Protein AF-A0A848D9I0-F1 (afdb_monomer)

Mean predicted aligned error: 2.45 Å

pLDDT: mean 94.78, std 2.14, range [82.56, 97.38]

InterPro domains:
  IPR008218 ATPase, V1 complex, subunit F [PF01990] (4-48)
  IPR036906 ATPase, V1 complex, subunit F superfamily [G3DSA:3.40.50.10580] (1-48)
  IPR036906 ATPase, V1 complex, subunit F superfamily [SSF159468] (3-48)

Structure (mmCIF, N/CA/C/O backbone):
data_AF-A0A848D9I0-F1
#
_entry.id   AF-A0A848D9I0-F1
#
loop_
_atom_site.group_PDB
_atom_site.id
_atom_site.type_symbol
_atom_site.label_atom_id
_atom_site.label_alt_id
_atom_site.label_comp_id
_atom_site.label_asym_id
_atom_site.label_entity_id
_atom_site.label_seq_id
_atom_site.pdbx_PDB_ins_code
_atom_site.Cartn_x
_atom_site.Cartn_y
_atom_site.Cartn_z
_atom_site.occupancy
_atom_site.B_iso_or_equiv
_atom_site.auth_seq_id
_atom_site.auth_comp_id
_atom_site.auth_asym_id
_atom_site.auth_atom_id
_atom_site.pdbx_PDB_model_num
ATOM 1 N N . MET A 1 1 ? -7.060 0.600 11.588 1.00 82.56 1 MET A N 1
ATOM 2 C CA . MET A 1 1 ? -6.368 -0.652 11.237 1.00 82.56 1 MET A CA 1
ATOM 3 C C . MET A 1 1 ? -6.993 -1.147 9.950 1.00 82.56 1 MET A C 1
ATOM 5 O O . MET A 1 1 ? -8.122 -1.619 9.965 1.00 82.56 1 MET A O 1
ATOM 9 N N . GLU A 1 2 ? -6.321 -0.892 8.839 1.00 92.25 2 GLU A N 1
ATOM 10 C CA . GLU A 1 2 ? -6.823 -1.097 7.483 1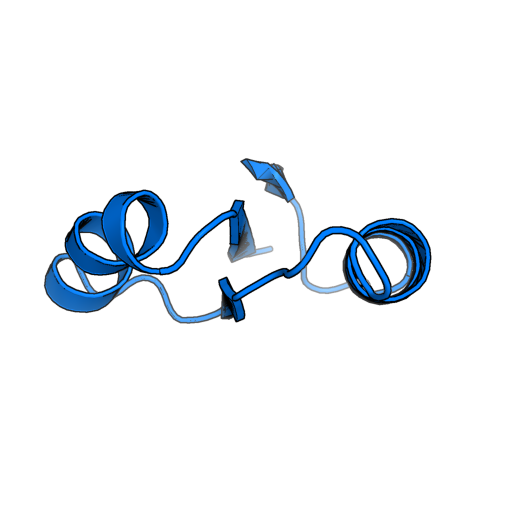.00 92.25 2 GLU A CA 1
ATOM 11 C C . GLU A 1 2 ? -5.905 -2.044 6.701 1.00 92.25 2 GLU A C 1
ATOM 13 O O . GLU A 1 2 ? -4.741 -2.245 7.064 1.00 92.25 2 GLU A O 1
ATOM 18 N N . LEU A 1 3 ? -6.452 -2.621 5.631 1.00 94.88 3 LEU A N 1
ATOM 19 C CA . LEU A 1 3 ? -5.716 -3.400 4.641 1.00 94.88 3 LEU A CA 1
ATOM 20 C C . LEU A 1 3 ? -5.131 -2.453 3.589 1.00 94.88 3 LEU A C 1
ATOM 22 O O . LEU A 1 3 ? -5.880 -1.672 2.994 1.00 94.88 3 LEU A O 1
ATOM 26 N N . ALA A 1 4 ? -3.827 -2.560 3.346 1.00 97.00 4 ALA A N 1
ATOM 27 C CA . ALA A 1 4 ? -3.153 -1.951 2.211 1.00 97.00 4 ALA A CA 1
ATOM 28 C C . ALA A 1 4 ? -2.732 -3.022 1.200 1.00 97.00 4 ALA A C 1
ATOM 30 O O . ALA A 1 4 ? -2.260 -4.087 1.588 1.00 97.00 4 ALA A O 1
ATOM 31 N N . VAL A 1 5 ? -2.894 -2.728 -0.087 1.00 97.38 5 VAL A N 1
ATOM 32 C CA . VAL A 1 5 ? -2.493 -3.610 -1.187 1.00 97.38 5 VAL A CA 1
ATOM 33 C C . VAL A 1 5 ? -1.480 -2.873 -2.046 1.00 97.38 5 VAL A C 1
ATOM 35 O O . VAL A 1 5 ? -1.774 -1.770 -2.515 1.00 97.38 5 VAL A O 1
ATOM 38 N N . VAL A 1 6 ? -0.304 -3.463 -2.244 1.00 96.38 6 VAL A N 1
ATOM 39 C CA . VAL A 1 6 ? 0.795 -2.879 -3.023 1.00 96.38 6 VAL A CA 1
ATOM 40 C C . VAL A 1 6 ? 1.178 -3.855 -4.129 1.00 96.38 6 VAL A C 1
ATOM 42 O O . VAL A 1 6 ? 1.689 -4.936 -3.865 1.00 96.38 6 VAL A O 1
ATOM 45 N N . GLY A 1 7 ? 0.947 -3.491 -5.387 1.00 96.06 7 GLY A N 1
ATOM 46 C CA . GLY A 1 7 ? 1.244 -4.394 -6.499 1.00 96.06 7 GLY A CA 1
ATOM 47 C C . GLY A 1 7 ? 1.106 -3.742 -7.865 1.00 96.06 7 GLY A C 1
ATOM 48 O O . GLY A 1 7 ? 0.820 -2.554 -7.979 1.00 96.06 7 GLY A O 1
ATOM 49 N N . GLN A 1 8 ? 1.319 -4.521 -8.923 1.00 95.69 8 GLN A N 1
ATOM 50 C CA . GLN A 1 8 ? 1.084 -4.048 -10.288 1.00 95.69 8 GLN A CA 1
ATOM 51 C C . GLN A 1 8 ? -0.413 -3.808 -10.535 1.00 95.69 8 GLN A C 1
ATOM 53 O O . GLN A 1 8 ? -1.262 -4.465 -9.930 1.00 95.69 8 GLN A O 1
ATOM 58 N N . SER A 1 9 ? -0.750 -2.911 -11.464 1.00 93.50 9 SER A N 1
ATOM 59 C CA . SER A 1 9 ? -2.139 -2.483 -11.693 1.00 93.50 9 SER A CA 1
ATOM 60 C C . SER A 1 9 ? -3.115 -3.614 -12.023 1.00 93.50 9 SER A C 1
ATOM 62 O O . 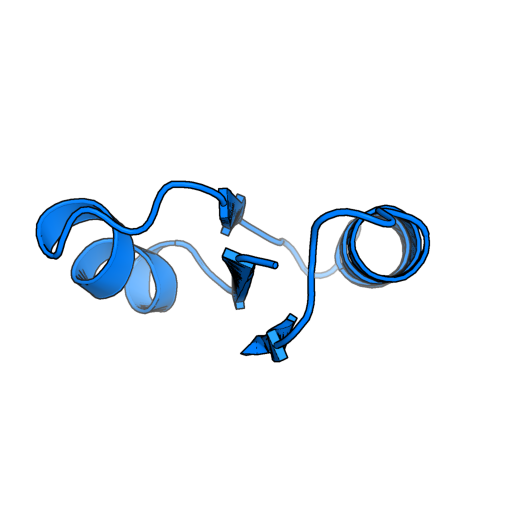SER A 1 9 ? -4.280 -3.549 -11.635 1.00 93.50 9 SER A O 1
ATOM 64 N N . GLU A 1 10 ? -2.659 -4.675 -12.693 1.00 93.50 10 GLU A N 1
ATOM 65 C CA . GLU A 1 10 ? -3.501 -5.844 -12.977 1.00 93.50 10 GLU A CA 1
ATOM 66 C C . GLU A 1 10 ? -3.863 -6.624 -11.704 1.00 93.50 10 GLU A C 1
ATOM 68 O O . GLU A 1 10 ? -4.994 -7.085 -11.556 1.00 93.50 10 GLU A O 1
ATOM 73 N N . PHE A 1 11 ? -2.933 -6.718 -10.749 1.00 94.38 11 PHE A N 1
ATOM 74 C CA . PHE A 1 11 ? -3.155 -7.368 -9.457 1.00 94.38 11 PHE A CA 1
ATOM 75 C C . PHE A 1 11 ? -4.076 -6.537 -8.557 1.00 94.38 11 PHE A C 1
ATOM 77 O O . PHE A 1 11 ? -5.001 -7.060 -7.932 1.00 94.38 11 PHE A O 1
ATOM 84 N N . THR A 1 12 ? -3.859 -5.222 -8.509 1.00 96.00 12 THR A N 1
ATOM 85 C CA . THR A 1 12 ? -4.574 -4.327 -7.590 1.00 96.00 12 THR A CA 1
ATOM 86 C C . THR A 1 12 ? -6.017 -4.038 -8.014 1.00 96.00 12 THR A C 1
ATOM 88 O O . THR A 1 12 ? -6.839 -3.633 -7.184 1.00 96.00 12 THR A O 1
ATOM 91 N N . LEU A 1 13 ? -6.358 -4.263 -9.288 1.00 95.62 13 LEU A N 1
ATOM 92 C CA . LEU A 1 13 ? -7.679 -3.986 -9.853 1.00 95.62 13 LEU A CA 1
ATOM 9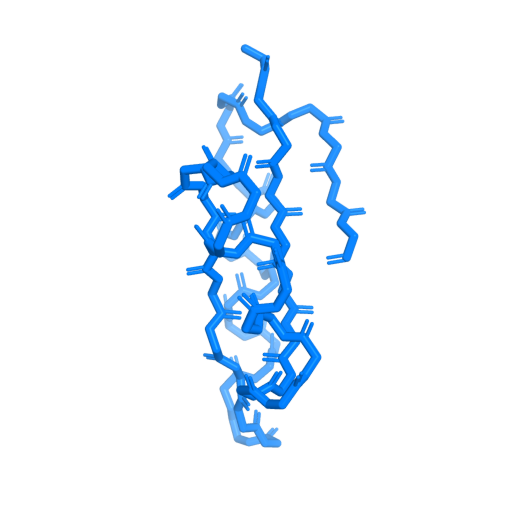3 C C . LEU A 1 13 ? -8.807 -4.683 -9.080 1.00 95.62 13 LEU A C 1
ATOM 95 O O . LEU A 1 13 ? -9.797 -4.042 -8.725 1.00 95.62 13 LEU A O 1
ATOM 99 N N . GLY A 1 14 ? -8.642 -5.971 -8.766 1.00 95.44 14 GLY A N 1
ATOM 100 C CA . GLY A 1 14 ? -9.651 -6.744 -8.036 1.00 95.44 14 GLY A CA 1
ATOM 101 C C . GLY A 1 14 ? -9.936 -6.179 -6.643 1.00 95.44 14 GLY A C 1
ATOM 102 O O . GLY A 1 14 ? -11.093 -6.060 -6.244 1.00 95.44 14 GLY A O 1
ATOM 103 N N . PHE A 1 15 ? -8.897 -5.741 -5.930 1.00 95.94 15 PHE A N 1
ATOM 104 C CA . PHE A 1 15 ? -9.027 -5.141 -4.600 1.00 95.94 15 PHE A CA 1
ATOM 105 C C . PHE A 1 15 ? -9.733 -3.787 -4.645 1.00 95.94 15 PHE A C 1
ATOM 107 O O . PHE A 1 15 ? -10.559 -3.488 -3.782 1.00 95.94 15 PHE A O 1
ATOM 114 N N . ARG A 1 16 ? -9.464 -2.993 -5.685 1.00 94.50 16 ARG A N 1
ATOM 115 C CA . ARG A 1 16 ? -10.160 -1.723 -5.917 1.00 94.50 16 ARG A CA 1
ATOM 116 C C . ARG A 1 16 ? -11.652 -1.937 -6.158 1.00 94.50 16 ARG A C 1
ATOM 118 O O . ARG A 1 16 ? -12.472 -1.258 -5.548 1.00 94.50 16 ARG A O 1
ATOM 125 N N . LEU A 1 17 ? -12.003 -2.921 -6.985 1.00 96.06 17 LEU A N 1
ATOM 126 C CA . LEU A 1 17 ? -13.397 -3.297 -7.245 1.00 96.06 17 LEU A CA 1
ATOM 127 C C . LEU A 1 17 ? -14.089 -3.872 -6.001 1.00 96.06 17 LEU A C 1
ATOM 129 O O . LEU A 1 17 ? -15.277 -3.637 -5.799 1.00 96.06 17 LEU A O 1
ATOM 133 N N . ALA A 1 18 ? -13.345 -4.570 -5.143 1.00 95.56 18 ALA A N 1
ATOM 134 C CA . ALA A 1 18 ? -13.829 -5.075 -3.859 1.00 95.56 18 ALA A CA 1
ATOM 135 C C . ALA A 1 18 ? -13.969 -3.986 -2.772 1.00 95.56 18 ALA A C 1
ATOM 137 O O . ALA A 1 18 ? -14.426 -4.280 -1.669 1.00 95.56 18 ALA A O 1
ATOM 138 N N . GLY A 1 19 ? -13.592 -2.734 -3.061 1.00 94.69 19 GLY A N 1
ATOM 139 C CA . GLY A 1 19 ? -13.746 -1.602 -2.144 1.00 94.69 19 GLY A CA 1
ATOM 140 C C . GLY A 1 19 ? -12.610 -1.431 -1.132 1.00 94.69 19 GLY A C 1
ATOM 141 O O . GLY A 1 19 ? -12.785 -0.732 -0.131 1.00 94.69 19 GLY A O 1
ATOM 142 N N . VAL A 1 20 ? -11.441 -2.037 -1.367 1.00 95.06 20 VAL A N 1
ATOM 143 C CA . VAL A 1 20 ? -10.247 -1.773 -0.551 1.00 95.06 20 VAL A CA 1
ATOM 144 C C . VAL A 1 20 ? -9.800 -0.329 -0.765 1.00 95.06 20 VAL A C 1
ATOM 146 O O . VAL A 1 20 ? -9.647 0.130 -1.895 1.00 95.06 20 VAL A O 1
ATOM 149 N N . LYS A 1 21 ? -9.597 0.400 0.337 1.00 92.06 21 LYS A N 1
ATOM 150 C CA . LYS A 1 21 ? -9.314 1.842 0.303 1.00 92.06 21 LYS A CA 1
ATOM 151 C C . LYS A 1 21 ? -7.853 2.168 0.007 1.00 92.06 21 LYS A C 1
ATOM 153 O O . LYS A 1 21 ? -7.581 3.108 -0.733 1.00 92.06 21 LYS A O 1
ATOM 158 N N . LYS A 1 22 ? -6.915 1.421 0.598 1.00 94.75 22 LYS A N 1
ATOM 159 C CA . LYS A 1 22 ? -5.475 1.669 0.458 1.00 94.75 22 LYS A CA 1
ATOM 160 C C . LYS A 1 22 ? -4.894 0.733 -0.593 1.00 94.75 22 LYS A C 1
ATOM 162 O O . LYS A 1 22 ? -4.483 -0.378 -0.288 1.00 94.75 22 LYS A O 1
ATOM 167 N N . VAL A 1 23 ? -4.924 1.172 -1.845 1.00 96.81 23 VAL A N 1
ATOM 168 C CA . VAL A 1 23 ? -4.435 0.401 -2.990 1.00 96.81 23 VAL A CA 1
ATOM 169 C C . VAL A 1 23 ? -3.397 1.233 -3.730 1.00 96.81 23 VAL A C 1
ATOM 171 O O . VAL A 1 23 ? -3.703 2.338 -4.181 1.00 96.81 23 VAL A O 1
ATOM 174 N N . TYR A 1 24 ? -2.185 0.701 -3.846 1.00 96.00 24 TYR A N 1
ATOM 175 C CA . TYR A 1 24 ? -1.032 1.388 -4.414 1.00 96.00 24 TYR A CA 1
ATOM 176 C C . TYR A 1 24 ? -0.483 0.599 -5.597 1.00 96.00 24 TYR A C 1
ATOM 178 O O . TYR A 1 24 ? -0.137 -0.576 -5.466 1.00 96.00 24 TYR A O 1
ATOM 186 N N .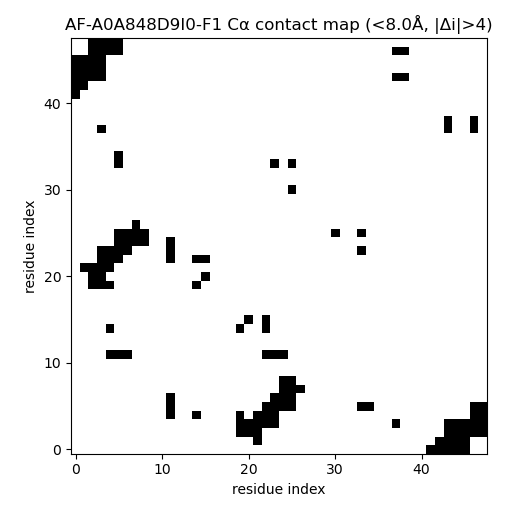 ASP A 1 25 ? -0.401 1.265 -6.746 1.00 96.38 25 ASP A N 1
ATOM 187 C CA . 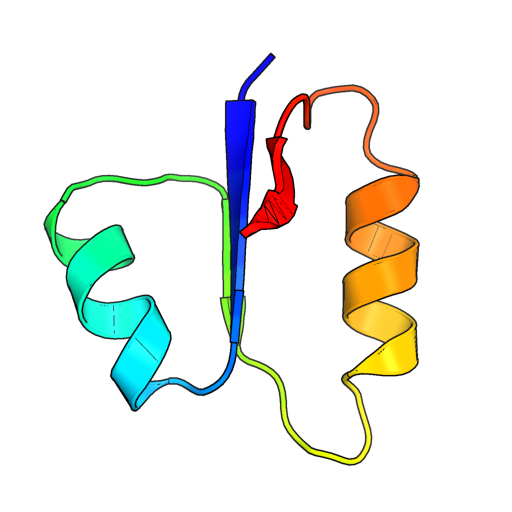ASP A 1 25 ? 0.226 0.699 -7.932 1.00 96.38 25 ASP A CA 1
ATOM 188 C C . ASP A 1 25 ? 1.727 0.938 -7.898 1.00 96.38 25 ASP A C 1
ATOM 190 O O . ASP A 1 25 ? 2.174 2.061 -7.652 1.00 96.38 25 ASP A O 1
ATOM 194 N N . ILE A 1 26 ? 2.491 -0.112 -8.177 1.00 96.56 26 ILE A N 1
ATOM 195 C CA . ILE A 1 26 ? 3.948 -0.048 -8.261 1.00 96.56 26 ILE A CA 1
ATOM 196 C C . ILE A 1 26 ? 4.458 -0.334 -9.672 1.00 96.56 26 ILE A C 1
ATOM 198 O O . ILE A 1 26 ? 3.868 -1.092 -10.445 1.00 96.56 26 ILE A O 1
ATOM 202 N N . THR A 1 27 ? 5.608 0.254 -9.959 1.00 94.44 27 THR A N 1
ATOM 203 C CA . THR A 1 27 ? 6.547 -0.106 -11.016 1.00 94.44 27 THR A CA 1
ATOM 204 C C . THR A 1 27 ? 7.851 -0.574 -10.366 1.00 94.44 27 THR A C 1
ATOM 206 O O . THR A 1 27 ? 8.057 -0.394 -9.163 1.00 94.44 27 THR A O 1
ATOM 209 N N . ASP A 1 28 ? 8.758 -1.154 -11.149 1.00 92.81 28 ASP A N 1
ATOM 210 C CA . ASP A 1 28 ? 10.041 -1.639 -10.621 1.00 92.81 28 ASP A CA 1
ATOM 211 C C . ASP A 1 28 ? 10.876 -0.514 -9.979 1.00 92.81 28 ASP A C 1
ATOM 213 O O . ASP A 1 28 ? 11.579 -0.740 -8.995 1.00 92.81 28 ASP A O 1
ATOM 217 N N . ASP A 1 29 ? 10.732 0.715 -10.480 1.00 95.38 29 ASP A N 1
ATOM 218 C CA . ASP A 1 29 ? 11.485 1.879 -10.008 1.00 95.38 29 ASP A CA 1
ATOM 219 C C . ASP A 1 29 ? 10.985 2.434 -8.663 1.00 95.38 29 ASP A C 1
ATOM 221 O O . ASP A 1 29 ? 11.760 3.036 -7.921 1.00 95.38 29 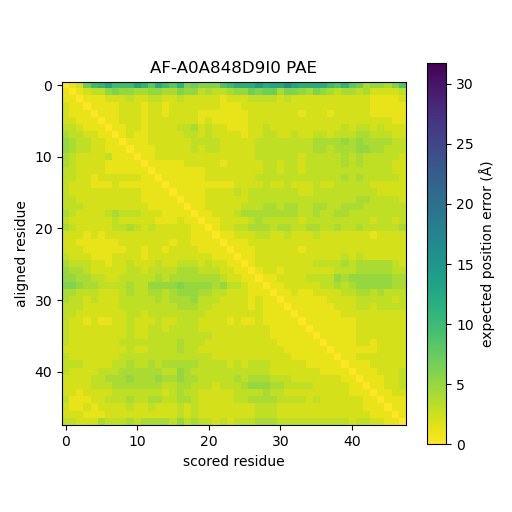ASP A O 1
ATOM 225 N N . ASN A 1 30 ? 9.699 2.258 -8.336 1.00 94.88 30 ASN A N 1
ATOM 226 C CA . ASN A 1 30 ? 9.069 2.892 -7.168 1.00 94.88 30 ASN A CA 1
ATOM 227 C C . ASN A 1 30 ? 8.644 1.902 -6.069 1.00 94.88 30 ASN A C 1
ATOM 229 O O . ASN A 1 30 ? 8.156 2.321 -5.016 1.00 94.88 30 ASN A O 1
ATOM 233 N N . LEU A 1 31 ? 8.849 0.598 -6.288 1.00 93.69 31 LEU A N 1
ATOM 234 C CA . LEU A 1 31 ? 8.434 -0.469 -5.377 1.00 93.69 31 LEU A CA 1
ATOM 235 C C . LEU A 1 31 ? 8.937 -0.229 -3.951 1.00 93.69 31 LEU A C 1
ATOM 237 O O . LEU A 1 31 ? 8.156 -0.267 -3.001 1.00 93.69 31 LEU A O 1
ATOM 241 N N . ILE A 1 32 ? 10.237 0.039 -3.796 1.00 95.00 32 ILE A N 1
ATOM 242 C CA . ILE A 1 32 ? 10.864 0.186 -2.475 1.00 95.00 32 ILE A CA 1
ATOM 243 C C . ILE A 1 32 ? 10.271 1.384 -1.730 1.00 95.00 32 ILE A C 1
ATOM 245 O O . ILE A 1 32 ? 9.919 1.269 -0.556 1.00 95.00 32 ILE A O 1
ATOM 249 N N . GLU A 1 33 ? 10.130 2.517 -2.416 1.00 96.69 33 GLU A N 1
ATOM 250 C CA . GLU A 1 33 ? 9.590 3.745 -1.837 1.00 96.69 33 GLU A CA 1
ATOM 251 C C . GLU A 1 33 ? 8.140 3.550 -1.373 1.00 96.69 33 GLU A C 1
ATOM 253 O O . GLU A 1 33 ? 7.792 3.882 -0.238 1.00 96.69 33 GLU A O 1
ATOM 258 N N . ILE A 1 34 ? 7.293 2.950 -2.213 1.00 95.88 34 ILE A N 1
ATOM 259 C CA . ILE A 1 34 ? 5.873 2.746 -1.903 1.00 95.88 34 ILE A CA 1
ATOM 260 C C . ILE A 1 34 ? 5.690 1.760 -0.748 1.00 95.88 34 ILE A C 1
ATOM 262 O O . ILE A 1 34 ? 4.877 2.010 0.150 1.00 95.88 34 ILE A O 1
ATOM 266 N N . VAL A 1 35 ? 6.463 0.672 -0.715 1.00 94.50 35 VAL A N 1
ATOM 267 C CA . VAL A 1 35 ? 6.418 -0.290 0.395 1.00 94.50 35 VAL A CA 1
ATOM 268 C C . VAL A 1 35 ? 6.846 0.380 1.701 1.00 94.50 35 VAL A C 1
ATOM 270 O O . VAL A 1 35 ? 6.141 0.260 2.704 1.00 94.50 35 VAL A O 1
ATOM 273 N N . GLN A 1 36 ? 7.942 1.146 1.698 1.00 95.75 36 GLN A N 1
ATOM 274 C CA . GLN A 1 36 ? 8.396 1.872 2.888 1.00 95.75 36 GLN A CA 1
ATOM 275 C C . GLN A 1 36 ? 7.355 2.883 3.372 1.00 95.75 36 GLN A C 1
ATOM 277 O O . GLN A 1 36 ? 7.050 2.929 4.563 1.00 95.75 36 GLN A O 1
ATOM 282 N N . ASN A 1 37 ? 6.766 3.664 2.469 1.00 95.75 37 ASN A N 1
ATOM 283 C CA . ASN A 1 37 ? 5.720 4.627 2.816 1.00 95.75 37 ASN A CA 1
ATOM 284 C C . ASN A 1 37 ? 4.483 3.940 3.414 1.00 95.75 37 ASN A C 1
ATOM 286 O O . ASN A 1 37 ? 3.883 4.448 4.362 1.00 95.75 37 ASN A O 1
ATOM 290 N N . THR A 1 38 ? 4.130 2.759 2.903 1.00 95.00 38 THR A N 1
ATOM 291 C CA . THR A 1 38 ? 3.003 1.966 3.409 1.00 95.00 38 THR A CA 1
A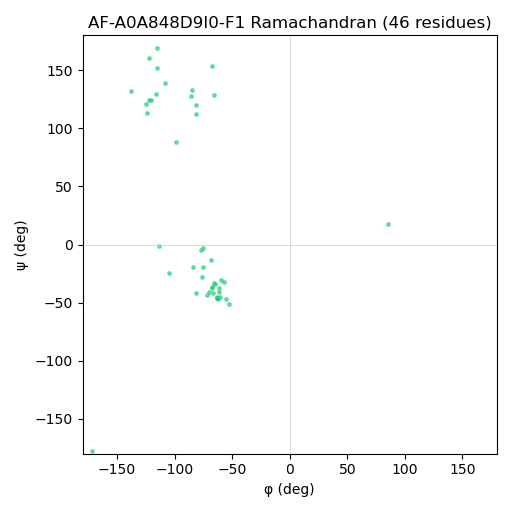TOM 292 C C . THR A 1 38 ? 3.300 1.393 4.796 1.00 95.00 38 THR A C 1
ATOM 294 O O . THR A 1 38 ? 2.437 1.451 5.669 1.00 95.00 38 THR A O 1
ATOM 297 N N . MET A 1 39 ? 4.525 0.913 5.040 1.00 93.81 39 MET A N 1
ATOM 298 C CA . MET A 1 39 ? 4.950 0.412 6.355 1.00 93.81 39 MET A CA 1
ATOM 299 C C . MET A 1 39 ? 4.987 1.498 7.434 1.00 93.81 39 MET A C 1
ATOM 301 O O . MET A 1 39 ? 4.690 1.217 8.592 1.00 93.81 39 MET A O 1
ATOM 305 N N . HIS A 1 40 ? 5.330 2.737 7.076 1.00 95.44 40 HIS A N 1
ATOM 306 C CA . HIS A 1 40 ? 5.323 3.860 8.019 1.00 95.44 40 HIS A CA 1
ATOM 307 C C . HIS A 1 40 ? 3.916 4.398 8.317 1.00 95.44 40 HIS A C 1
ATOM 309 O O . HIS A 1 40 ? 3.770 5.284 9.160 1.00 95.44 40 HIS A O 1
ATOM 315 N N . ASN A 1 41 ? 2.874 3.894 7.649 1.00 94.75 41 ASN A N 1
ATOM 316 C CA . ASN A 1 41 ? 1.511 4.344 7.878 1.00 94.75 41 ASN A CA 1
ATOM 317 C C . ASN A 1 41 ? 0.905 3.648 9.116 1.00 94.75 41 ASN A C 1
ATOM 319 O O . ASN A 1 41 ? 0.604 2.456 9.053 1.00 94.75 41 ASN A O 1
ATOM 323 N N . PRO A 1 42 ? 0.631 4.374 10.219 1.00 94.62 42 PRO A N 1
ATOM 324 C CA . PRO A 1 42 ? 0.139 3.771 11.461 1.00 94.62 42 PRO A CA 1
ATOM 325 C C . PRO A 1 42 ? -1.289 3.216 11.355 1.00 94.62 42 PRO A C 1
ATOM 327 O O . PRO A 1 42 ? -1.747 2.490 12.236 1.00 94.62 42 PRO A O 1
ATOM 330 N N . GLU A 1 43 ? -2.028 3.560 10.300 1.00 94.88 43 GLU A N 1
ATOM 331 C CA . GLU A 1 43 ? -3.378 3.047 10.084 1.00 94.88 43 GLU A CA 1
ATOM 332 C C . GLU A 1 43 ? -3.377 1.675 9.404 1.00 94.88 43 GLU A C 1
ATOM 334 O O . GLU A 1 43 ? -4.388 0.970 9.484 1.00 94.88 43 GLU A O 1
ATOM 339 N N . VAL A 1 44 ? -2.275 1.295 8.748 1.00 95.31 44 VAL A N 1
ATOM 340 C CA . VAL A 1 44 ? -2.128 0.029 8.023 1.00 95.31 44 VAL A CA 1
ATOM 341 C C . VAL A 1 44 ? -1.783 -1.081 9.009 1.00 95.31 44 VAL A C 1
ATOM 343 O O . VAL A 1 44 ? -0.779 -1.019 9.709 1.00 95.31 44 VAL A O 1
ATOM 346 N N . GLY A 1 45 ? -2.637 -2.102 9.074 1.00 94.19 45 GLY A N 1
ATOM 347 C CA . GLY A 1 45 ? -2.402 -3.285 9.909 1.00 94.19 45 GLY A CA 1
ATOM 348 C C . GLY A 1 45 ? -1.970 -4.516 9.119 1.00 94.19 45 GLY A C 1
ATOM 349 O O . GLY A 1 45 ? -1.340 -5.406 9.679 1.00 94.19 45 GLY A O 1
ATOM 350 N N . ILE A 1 46 ? -2.323 -4.579 7.833 1.00 94.50 46 ILE A N 1
ATOM 351 C CA . ILE A 1 46 ? -2.018 -5.700 6.940 1.00 94.50 46 ILE A CA 1
ATOM 352 C C . ILE A 1 46 ? -1.582 -5.123 5.595 1.00 94.50 46 ILE A C 1
ATOM 354 O O . ILE A 1 46 ? -2.266 -4.250 5.059 1.00 94.50 46 ILE A O 1
ATOM 358 N N . ILE A 1 47 ? -0.468 -5.625 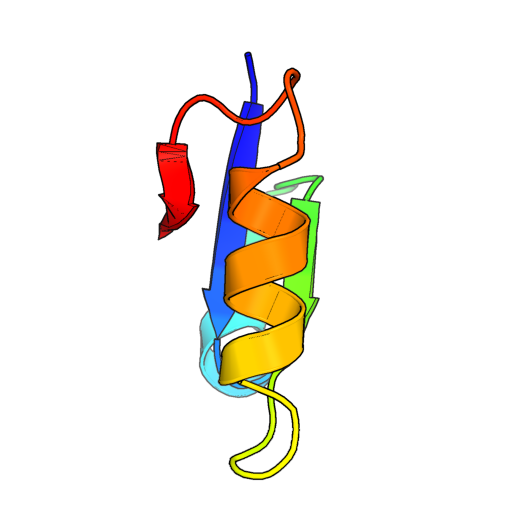5.064 1.00 94.44 47 ILE A N 1
ATOM 359 C CA . ILE A 1 47 ? 0.035 -5.312 3.723 1.00 94.44 47 ILE A CA 1
ATOM 360 C C . ILE A 1 47 ? 0.011 -6.603 2.907 1.00 94.44 47 ILE A C 1
ATOM 362 O O . ILE A 1 47 ? 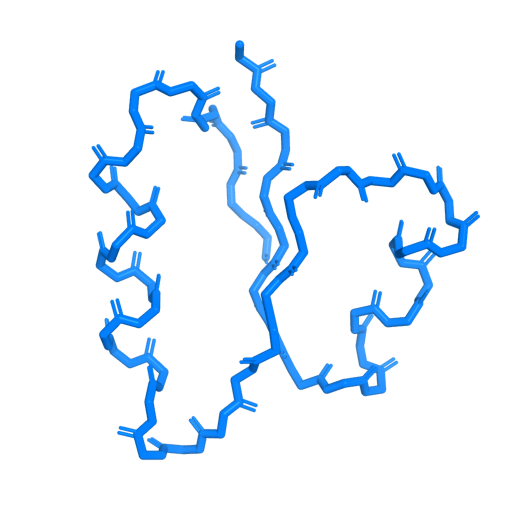0.498 -7.631 3.386 1.00 94.44 47 ILE A O 1
ATOM 366 N N . VAL A 1 48 ? -0.581 -6.537 1.715 1.00 92.94 48 VAL A N 1
ATOM 367 C CA . VAL A 1 48 ? -0.650 -7.620 0.722 1.00 92.94 48 VAL A CA 1
ATOM 368 C C . VAL A 1 48 ? 0.028 -7.180 -0.562 1.00 92.94 48 VAL A C 1
ATOM 370 O O . VAL A 1 48 ? -0.258 -6.043 -1.006 1.00 92.94 48 VAL A O 1
#

Solvent-accessible surface area (backbone atoms only — not comparable to full-atom values): 2865 Å² total; per-residue (Å²): 114,39,61,32,37,61,36,44,64,82,68,44,45,61,45,52,76,72,65,49,80,46,70,44,74,45,51,91,91,45,40,68,61,54,52,52,56,51,72,72,35,88,49,50,72,44,82,83

Foldseek 3Di:
DFEAEEEAPVVQVVVVVVPRDHYYHDDPVCRVVVVVVLVPDPVHDHYD

Organism: NCBI:txid2766897

Sequence (48 aa):
MELAVVGQSEFTLGFRLAGVKKVYDITDDNLIEIVQNTMHNPEVGIIV

Nearest PDB structures (foldseek):
  2i4r-assembly1_B  TM=9.161E-01  e=1.037E-02  Archaeoglobus fulgidus
  2qai-assembly1_A  TM=8.511E-01  e=1.110E-02  Pyrococcus furiosus
  2ov6-assembly1_A  TM=7.236E-01  e=6.437E-03  Methanosarcina mazei Go1
  2qai-assembly1_B  TM=7.377E-01  e=1.788E-02  Pyrococcus furiosus
  5dp2-assembly1_A  TM=4.565E-01  e=3.632E+00  Lyngbya majuscula

Secondary structure (DSSP, 8-state):
-EEEEEE-HHHHHHHHHTT-SEEEE--TTTHHHHHHHHHT-TTEEEE-

Radius of gyration: 10.19 Å; Cα contacts (8 Å, |Δi|>4): 69; chains: 1; bounding box: 25×12×24 Å